Protein AF-A0A7S0E8X4-F1 (afdb_monomer_lite)

Radius of gyration: 15.92 Å; chains: 1; bounding box: 46×26×46 Å

Secondary structure (DSSP, 8-state):
------------EEEEE--SS--EEEEEE-TTS-EEEEEE-TTSSSEEEEEEPTTT--EE----BTTTEESSHHHHHHHIIIIISTTPPPSEEEEESEEEEEEEETTEEEEEEEEEEEEEEEGGGEEEEEEEEEEEEEEE---

Sequence (143 aa):
VKAAKGEALACCIAIDRMAARATKVAVVQCPSGNLVLLISPSNQTGTMLITVDDSSGSLNHQGIPGHDKFDTEEDAISWCSSRFCSGKPVQSIVRGHAFLGMVVTPQQVLVLVAVEVRKDPLPAGHAICTVTRAKWIKGSLLG

Foldseek 3Di:
DDDPPPPPQPFPKDKAFLAPDAKKWKWFAAPQQWIWIWIQHSPDAWIFIWGQAQQPRDIDGDPDPPQGTGRDPVSVQVCCCVPVNVVHHTPDMQMARDFPDWDDDRWKIKTKGLRDWDWAADPPRMTITTRPDMDIRMGTHDD

Structure (mmCIF, N/CA/C/O backbone):
data_AF-A0A7S0E8X4-F1
#
_entry.id   AF-A0A7S0E8X4-F1
#
loop_
_atom_site.group_PDB
_atom_site.id
_atom_site.type_symbol
_atom_site.label_atom_id
_atom_site.label_alt_id
_atom_site.label_comp_id
_atom_site.label_asym_id
_atom_site.label_entity_id
_atom_site.label_seq_id
_atom_site.pdbx_PDB_ins_code
_atom_site.Cartn_x
_atom_site.Cartn_y
_atom_site.Cartn_z
_atom_site.occupancy
_atom_site.B_iso_or_equiv
_atom_site.auth_seq_id
_atom_site.auth_comp_id
_atom_site.auth_asym_id
_atom_site.auth_atom_id
_atom_site.pdbx_PDB_model_num
ATOM 1 N N . VAL A 1 1 ? -29.929 -8.409 1.240 1.00 35.25 1 VAL A N 1
ATOM 2 C CA . VAL A 1 1 ? -28.926 -7.565 0.546 1.00 35.25 1 VAL A CA 1
ATOM 3 C C . VAL A 1 1 ? -27.869 -8.490 -0.035 1.00 35.25 1 VAL A C 1
ATOM 5 O O . VAL A 1 1 ? -27.184 -9.167 0.719 1.00 35.25 1 VAL A O 1
ATOM 8 N N . LYS A 1 2 ? -27.854 -8.656 -1.361 1.00 21.97 2 LYS A N 1
ATOM 9 C CA . LYS A 1 2 ? -26.982 -9.609 -2.062 1.00 21.97 2 LYS A CA 1
ATOM 10 C C . LYS A 1 2 ? -25.570 -9.016 -2.072 1.00 21.97 2 LYS A C 1
ATOM 12 O O . LYS A 1 2 ? -25.374 -7.953 -2.64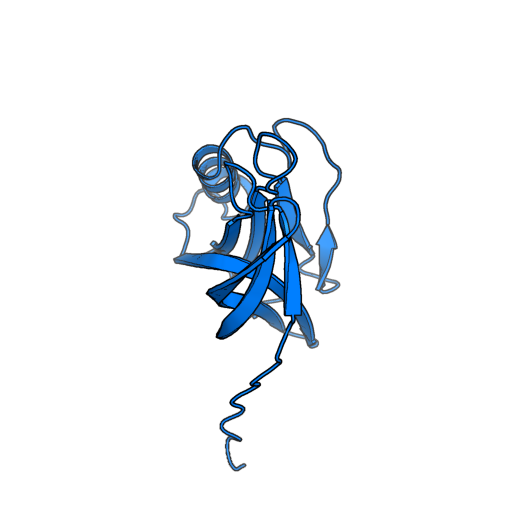9 1.00 21.97 2 LYS A O 1
ATOM 17 N N . ALA A 1 3 ? -24.623 -9.657 -1.390 1.00 27.41 3 ALA A N 1
ATOM 18 C CA . ALA A 1 3 ? -23.222 -9.256 -1.424 1.00 27.41 3 ALA A CA 1
ATOM 19 C C . ALA A 1 3 ? -22.715 -9.395 -2.865 1.00 27.41 3 ALA A C 1
ATOM 21 O O . ALA A 1 3 ? -22.609 -10.505 -3.391 1.00 27.41 3 ALA A O 1
ATOM 22 N N . ALA A 1 4 ? -22.458 -8.267 -3.522 1.00 26.11 4 ALA A N 1
ATOM 23 C CA . ALA A 1 4 ? -21.765 -8.262 -4.794 1.00 26.11 4 ALA A CA 1
ATOM 24 C C . ALA A 1 4 ? -20.336 -8.760 -4.540 1.00 26.11 4 ALA A C 1
ATOM 26 O O . ALA A 1 4 ? -19.556 -8.109 -3.845 1.00 26.11 4 ALA A O 1
ATOM 27 N N . LYS A 1 5 ? -20.001 -9.933 -5.091 1.00 32.84 5 LYS A N 1
ATOM 28 C CA . LYS A 1 5 ? -18.615 -10.327 -5.355 1.00 32.84 5 LYS A CA 1
ATOM 29 C C . LYS A 1 5 ? -18.055 -9.312 -6.353 1.00 32.84 5 LYS A C 1
ATOM 31 O O . LYS A 1 5 ? -18.203 -9.474 -7.558 1.00 32.84 5 LYS A O 1
ATOM 36 N N . GLY A 1 6 ? -17.492 -8.227 -5.838 1.00 27.97 6 GLY A N 1
ATOM 37 C CA . GLY A 1 6 ? -16.749 -7.264 -6.632 1.00 27.97 6 GLY A CA 1
ATOM 38 C C . GLY A 1 6 ? -15.355 -7.808 -6.905 1.00 27.97 6 GLY A C 1
ATOM 39 O O . GLY A 1 6 ? -14.416 -7.464 -6.193 1.00 27.97 6 GLY A O 1
ATOM 40 N N . GLU A 1 7 ? -15.210 -8.654 -7.924 1.00 33.00 7 GLU A N 1
ATOM 41 C CA . GLU A 1 7 ? -13.928 -8.770 -8.619 1.00 33.00 7 GLU A CA 1
ATOM 42 C C . GLU A 1 7 ? -13.717 -7.460 -9.381 1.00 33.00 7 GLU A C 1
ATOM 44 O O . GLU A 1 7 ? -14.125 -7.295 -10.528 1.00 33.00 7 GLU A O 1
ATOM 49 N N . ALA A 1 8 ? -13.129 -6.477 -8.705 1.00 27.88 8 ALA A N 1
ATOM 50 C CA . ALA A 1 8 ? -12.614 -5.293 -9.365 1.00 27.88 8 ALA A CA 1
ATOM 51 C C . ALA A 1 8 ? -11.319 -5.686 -10.092 1.00 27.88 8 ALA A C 1
ATOM 53 O O . ALA A 1 8 ? -10.220 -5.525 -9.565 1.00 27.88 8 ALA A O 1
ATOM 54 N N . LEU A 1 9 ? -11.450 -6.223 -11.308 1.00 29.62 9 LEU A N 1
ATOM 55 C CA . LEU A 1 9 ? -10.367 -6.265 -12.291 1.00 29.62 9 LEU A CA 1
ATOM 56 C C . LEU A 1 9 ? -10.149 -4.841 -12.820 1.00 29.62 9 LEU A C 1
ATOM 58 O O . LEU A 1 9 ? -10.513 -4.499 -13.942 1.00 29.62 9 LEU A O 1
ATOM 62 N N . ALA A 1 10 ? -9.583 -3.976 -11.981 1.00 32.47 10 ALA A N 1
ATOM 63 C CA . ALA A 1 10 ? -8.997 -2.735 -12.451 1.00 32.47 10 ALA A CA 1
ATOM 64 C C . ALA A 1 10 ? -7.670 -3.096 -13.129 1.00 32.47 10 ALA A C 1
ATOM 66 O O . ALA A 1 10 ? -6.688 -3.423 -12.461 1.00 32.47 10 ALA A O 1
ATOM 67 N N . CYS A 1 11 ? -7.646 -3.080 -14.465 1.00 31.06 11 CYS A N 1
ATOM 68 C CA . CYS A 1 11 ? -6.407 -3.171 -15.232 1.00 31.06 11 CYS A CA 1
ATOM 69 C C . CYS A 1 11 ? -5.643 -1.849 -15.065 1.00 31.06 11 CYS A C 1
ATOM 71 O O . CYS A 1 11 ? -5.695 -0.961 -15.913 1.00 31.06 11 CYS A O 1
ATOM 73 N N . CYS A 1 12 ? -4.993 -1.672 -13.917 1.00 46.91 12 CYS A N 1
ATOM 74 C CA . CYS A 1 12 ? -4.072 -0.567 -13.706 1.00 46.91 12 CYS A CA 1
ATOM 75 C C . CYS A 1 12 ? -2.770 -0.920 -14.427 1.00 46.91 12 CYS A C 1
ATOM 77 O O . CYS A 1 12 ? -1.979 -1.720 -13.931 1.00 46.91 12 CYS A O 1
ATOM 79 N N . ILE A 1 13 ? -2.579 -0.365 -15.623 1.00 50.88 13 ILE A N 1
ATOM 80 C CA . ILE A 1 13 ? -1.312 -0.453 -16.344 1.00 50.88 13 ILE A CA 1
ATOM 81 C C . ILE A 1 13 ? -0.393 0.634 -15.791 1.00 50.88 13 ILE A C 1
ATOM 83 O O . ILE A 1 13 ? -0.648 1.822 -15.980 1.00 50.88 13 ILE A O 1
ATOM 87 N N . ALA A 1 14 ? 0.675 0.227 -15.109 1.00 55.62 14 ALA A N 1
ATOM 88 C CA . ALA A 1 14 ? 1.766 1.122 -14.742 1.00 55.62 14 ALA A CA 1
ATOM 89 C C . ALA A 1 14 ? 2.973 0.843 -15.645 1.00 55.62 14 ALA A C 1
ATOM 91 O O . ALA A 1 14 ? 3.345 -0.317 -15.840 1.00 55.62 14 ALA A O 1
ATOM 92 N N . ILE A 1 15 ? 3.583 1.898 -16.190 1.00 53.53 15 ILE A N 1
ATOM 93 C CA . ILE A 1 15 ? 4.880 1.805 -16.867 1.00 53.53 15 ILE A CA 1
ATOM 94 C C . ILE A 1 15 ? 5.943 1.978 -15.790 1.00 53.53 15 ILE A C 1
ATOM 96 O O . ILE A 1 15 ? 6.080 3.061 -15.223 1.00 53.53 15 ILE A O 1
ATOM 100 N N . ASP A 1 16 ? 6.679 0.913 -15.500 1.00 58.22 16 ASP A N 1
ATOM 101 C CA . ASP A 1 16 ? 7.826 0.972 -14.597 1.00 58.22 16 ASP A CA 1
ATOM 102 C C . ASP A 1 16 ? 9.115 0.967 -15.425 1.00 58.22 16 ASP A C 1
ATOM 104 O O . ASP A 1 16 ? 9.168 0.430 -16.538 1.00 58.22 16 ASP A O 1
ATOM 108 N N . ARG A 1 17 ? 10.187 1.552 -14.892 1.00 58.09 17 ARG A N 1
ATOM 109 C CA . ARG A 1 17 ? 11.519 1.189 -15.385 1.00 58.09 17 ARG A CA 1
ATOM 110 C C . ARG A 1 17 ? 11.795 -0.228 -14.892 1.00 58.09 17 ARG A C 1
ATOM 112 O O . ARG A 1 17 ? 11.518 -0.550 -13.740 1.00 58.09 17 ARG A O 1
ATOM 119 N N . MET A 1 18 ? 12.435 -1.058 -15.709 1.00 58.69 18 MET A N 1
ATOM 120 C CA . MET A 1 18 ? 13.219 -2.186 -15.205 1.00 58.69 18 MET A CA 1
ATOM 121 C C . MET A 1 18 ? 14.448 -1.623 -14.477 1.00 58.69 18 MET A C 1
ATOM 123 O O . MET A 1 18 ? 15.585 -1.735 -14.921 1.00 58.69 18 MET A O 1
ATOM 127 N N . ALA A 1 19 ? 14.205 -0.927 -13.369 1.00 59.19 19 ALA A N 1
ATOM 128 C CA . ALA A 1 19 ? 15.233 -0.537 -12.432 1.00 59.19 19 ALA A CA 1
ATOM 129 C C . ALA A 1 19 ? 15.734 -1.795 -11.712 1.00 59.19 19 ALA A C 1
ATOM 131 O O . ALA A 1 19 ? 14.983 -2.753 -11.513 1.00 59.19 19 ALA A O 1
ATOM 132 N N . ALA A 1 20 ? 16.986 -1.767 -11.250 1.00 64.31 20 ALA A N 1
ATOM 133 C CA . ALA A 1 20 ? 17.531 -2.816 -10.384 1.00 64.31 20 ALA A CA 1
ATOM 134 C C . ALA A 1 20 ? 16.676 -3.031 -9.117 1.00 64.31 20 ALA A C 1
ATOM 136 O O . ALA A 1 20 ? 16.707 -4.097 -8.506 1.00 64.31 20 ALA A O 1
ATOM 137 N N . ARG A 1 21 ? 15.884 -2.018 -8.738 1.00 74.88 21 ARG A N 1
ATOM 138 C CA . ARG A 1 21 ? 14.972 -2.044 -7.602 1.00 74.88 21 ARG A CA 1
ATOM 139 C C . ARG A 1 21 ? 13.547 -1.744 -8.051 1.00 74.88 21 ARG A C 1
ATOM 141 O O . ARG A 1 21 ? 13.293 -0.690 -8.617 1.00 74.88 21 ARG A O 1
ATOM 148 N N . ALA A 1 22 ? 12.616 -2.650 -7.768 1.00 82.75 22 ALA A N 1
ATOM 149 C CA . ALA A 1 22 ? 11.191 -2.420 -8.001 1.00 82.75 22 ALA A CA 1
ATOM 150 C C . ALA A 1 22 ? 10.573 -1.580 -6.873 1.00 82.75 22 ALA A C 1
ATOM 152 O O . ALA A 1 22 ? 11.008 -1.684 -5.721 1.00 82.75 22 ALA A O 1
ATOM 153 N N . THR A 1 23 ? 9.531 -0.809 -7.194 1.00 88.38 23 THR A N 1
ATOM 154 C CA . THR A 1 23 ? 8.692 -0.164 -6.177 1.00 88.38 23 THR A CA 1
ATOM 155 C C . THR A 1 23 ? 8.035 -1.225 -5.297 1.00 88.38 23 THR A C 1
ATOM 157 O O . THR A 1 23 ? 7.561 -2.253 -5.791 1.00 88.38 23 THR A O 1
ATOM 160 N N . LYS A 1 24 ? 8.022 -0.976 -3.988 1.00 92.81 24 LYS A N 1
ATOM 161 C CA . LYS A 1 24 ? 7.354 -1.818 -2.993 1.00 92.81 24 LYS A CA 1
ATOM 162 C C . LYS A 1 24 ? 6.346 -0.988 -2.218 1.00 92.81 24 LYS A C 1
ATOM 164 O O . LYS A 1 24 ? 6.608 0.172 -1.905 1.00 92.81 24 LYS A O 1
ATOM 169 N N . VAL A 1 25 ? 5.209 -1.597 -1.910 1.00 95.69 25 VAL A N 1
ATOM 170 C CA . VAL A 1 25 ? 4.174 -1.016 -1.057 1.00 95.69 25 VAL A CA 1
ATOM 171 C C . VAL A 1 25 ? 3.846 -2.004 0.048 1.00 95.69 25 VAL A C 1
ATOM 173 O O . VAL A 1 25 ? 3.657 -3.189 -0.221 1.00 95.69 25 VAL A O 1
ATOM 176 N N . ALA A 1 26 ? 3.735 -1.525 1.278 1.00 97.31 26 ALA A N 1
ATOM 177 C CA . ALA A 1 26 ? 3.199 -2.288 2.390 1.00 97.31 26 ALA A CA 1
ATOM 178 C C . ALA A 1 26 ? 2.100 -1.479 3.080 1.00 97.31 26 ALA A C 1
ATOM 180 O O . ALA A 1 26 ? 2.249 -0.286 3.307 1.00 97.31 26 ALA A O 1
ATOM 181 N N . VAL A 1 27 ? 0.987 -2.121 3.413 1.00 97.44 27 VAL A N 1
ATOM 182 C CA . VAL A 1 27 ? -0.064 -1.530 4.243 1.00 97.44 27 VAL A CA 1
ATOM 183 C C . VAL A 1 27 ? -0.005 -2.209 5.594 1.00 97.44 27 VAL A C 1
ATOM 185 O O . VAL A 1 27 ? -0.252 -3.412 5.697 1.00 97.44 27 VAL A O 1
ATOM 188 N N . VAL A 1 28 ? 0.357 -1.438 6.610 1.00 97.00 28 VAL A N 1
ATOM 189 C CA . VAL A 1 28 ? 0.398 -1.862 8.004 1.00 97.00 28 VAL A CA 1
ATOM 190 C C . VAL A 1 28 ? -0.950 -1.551 8.634 1.00 97.00 28 VAL A C 1
ATOM 192 O O . VAL A 1 28 ? -1.457 -0.437 8.523 1.00 97.00 28 VAL A O 1
ATOM 195 N N . GLN A 1 29 ? -1.523 -2.543 9.304 1.00 96.06 29 GLN A N 1
ATOM 196 C CA . GLN A 1 29 ? -2.749 -2.397 10.072 1.00 96.06 29 GLN A CA 1
ATOM 197 C C . GLN A 1 29 ? -2.424 -2.470 11.561 1.00 96.06 29 GLN A C 1
ATOM 199 O O . GLN A 1 29 ? -1.892 -3.476 12.039 1.00 96.06 29 GLN A O 1
ATOM 204 N N . CYS A 1 30 ? -2.753 -1.415 12.302 1.00 94.12 30 CYS A N 1
ATOM 205 C CA . CYS A 1 30 ? -2.653 -1.423 13.757 1.00 94.12 30 CYS A CA 1
ATOM 206 C C . CYS A 1 30 ? -3.846 -2.154 14.390 1.00 94.12 30 CYS A C 1
ATOM 208 O O . CYS A 1 30 ? -4.924 -2.193 13.798 1.00 94.12 30 CYS A O 1
ATOM 210 N N . PRO A 1 31 ? -3.714 -2.655 15.634 1.00 93.44 31 PRO A N 1
ATOM 211 C CA . PRO A 1 31 ? -4.830 -3.268 16.360 1.00 93.44 31 PRO A CA 1
ATOM 212 C C . PRO A 1 31 ? -6.049 -2.355 16.574 1.00 93.44 31 PRO A C 1
ATOM 214 O O . PRO A 1 31 ? -7.141 -2.860 16.814 1.00 93.44 31 PRO A O 1
ATOM 217 N N . SER A 1 32 ? -5.882 -1.029 16.499 1.00 90.62 32 SER A N 1
ATOM 218 C CA . SER A 1 32 ? -6.986 -0.055 16.525 1.00 90.62 32 SER A CA 1
ATOM 219 C C . SER A 1 32 ? -7.834 -0.059 15.247 1.00 90.62 32 SER A C 1
ATOM 221 O O . SER A 1 32 ? -8.941 0.470 15.241 1.00 90.62 32 SER A O 1
ATOM 223 N N . GLY A 1 33 ? -7.333 -0.662 14.167 1.00 91.00 33 GLY A N 1
ATOM 224 C CA . GLY A 1 33 ? -7.915 -0.584 12.832 1.00 91.00 33 GLY A CA 1
ATOM 225 C C . GLY A 1 33 ? -7.311 0.519 11.962 1.00 91.00 33 GLY A C 1
ATOM 226 O O . GLY A 1 33 ? -7.630 0.563 10.776 1.00 91.00 33 GLY A O 1
ATOM 227 N N . ASN A 1 34 ? -6.422 1.361 12.493 1.00 92.06 34 ASN A N 1
ATOM 228 C CA . ASN A 1 34 ? -5.777 2.411 11.706 1.00 92.06 34 ASN A CA 1
ATOM 229 C C . ASN A 1 34 ? -4.827 1.796 10.671 1.00 92.06 34 ASN A C 1
ATOM 231 O O . ASN A 1 34 ? -4.164 0.784 10.938 1.00 92.06 34 ASN A O 1
ATOM 235 N N . LEU A 1 35 ? -4.752 2.424 9.499 1.00 94.56 35 LEU A N 1
ATOM 236 C CA . LEU A 1 35 ? -3.891 1.990 8.403 1.00 94.56 35 LEU A CA 1
ATOM 237 C C . LEU A 1 35 ? -2.729 2.958 8.202 1.00 94.56 35 LEU A C 1
ATOM 239 O O . LEU A 1 35 ? -2.893 4.176 8.251 1.00 94.56 35 LEU A O 1
ATOM 243 N N . VAL A 1 36 ? -1.568 2.391 7.897 1.00 95.56 36 VAL A N 1
ATOM 244 C CA . VAL A 1 36 ? -0.373 3.126 7.487 1.00 95.56 36 VAL A CA 1
ATOM 245 C C . VAL A 1 36 ? 0.136 2.538 6.184 1.00 95.56 36 VAL A C 1
ATOM 247 O O . VAL A 1 36 ? 0.308 1.324 6.068 1.00 95.56 36 VAL A O 1
ATOM 250 N N . LEU A 1 37 ? 0.374 3.392 5.195 1.00 96.50 37 LEU A N 1
ATOM 251 C CA . LEU A 1 37 ? 0.973 3.006 3.929 1.00 96.50 37 LEU A CA 1
ATOM 252 C C . LEU A 1 37 ? 2.475 3.263 3.987 1.00 96.50 37 LEU A C 1
ATOM 254 O O . LEU A 1 37 ? 2.921 4.362 4.297 1.00 96.50 37 LEU A O 1
ATOM 258 N N . LEU A 1 38 ? 3.250 2.248 3.644 1.00 97.25 38 LEU A N 1
ATOM 259 C CA . LEU A 1 38 ? 4.687 2.320 3.456 1.00 97.25 38 LEU A CA 1
ATOM 260 C C . LEU A 1 38 ? 4.976 2.171 1.966 1.00 97.25 38 LEU A C 1
ATOM 262 O O . LEU A 1 38 ? 4.511 1.218 1.339 1.00 97.25 38 LEU A O 1
ATOM 266 N N . ILE A 1 39 ? 5.721 3.108 1.389 1.00 95.25 39 ILE A N 1
ATOM 267 C CA . ILE A 1 39 ? 6.057 3.106 -0.036 1.00 95.25 39 ILE A CA 1
ATOM 268 C C . ILE A 1 39 ? 7.564 3.267 -0.187 1.00 95.25 39 ILE A C 1
ATOM 270 O O . ILE A 1 39 ? 8.127 4.274 0.236 1.00 95.25 39 ILE A O 1
ATOM 274 N N . SER A 1 40 ? 8.207 2.306 -0.845 1.00 94.06 40 SER A N 1
ATOM 275 C CA . SER A 1 40 ? 9.625 2.355 -1.210 1.00 94.06 40 SER A CA 1
ATOM 276 C C . SER A 1 40 ? 9.734 2.462 -2.738 1.00 94.06 40 SER A C 1
ATOM 278 O O . SER A 1 40 ? 9.709 1.430 -3.418 1.00 94.06 40 SER A O 1
ATOM 280 N N . PRO A 1 41 ? 9.815 3.675 -3.318 1.00 88.44 41 PRO A N 1
ATOM 281 C CA . PRO A 1 41 ? 9.803 3.859 -4.769 1.00 88.44 41 PRO A CA 1
ATOM 282 C C . PRO A 1 41 ? 11.089 3.373 -5.435 1.00 88.44 41 PRO A C 1
ATOM 284 O O . PRO A 1 41 ? 12.173 3.509 -4.875 1.00 88.44 41 PRO A O 1
ATOM 287 N N . SER A 1 42 ? 10.995 2.866 -6.663 1.00 84.06 42 SER A N 1
ATOM 288 C CA . SER A 1 42 ? 12.145 2.355 -7.428 1.00 84.06 42 SER A CA 1
ATOM 289 C C . SER A 1 42 ? 13.260 3.385 -7.666 1.00 84.06 42 SER A C 1
ATOM 291 O O . SER A 1 42 ? 14.426 3.009 -7.789 1.00 84.06 42 SER A O 1
ATOM 293 N N . ASN A 1 43 ? 12.925 4.677 -7.712 1.00 79.31 43 ASN A N 1
ATOM 294 C CA . ASN A 1 43 ? 13.818 5.767 -8.120 1.00 79.31 43 ASN A CA 1
ATOM 295 C C . ASN A 1 43 ? 14.558 6.487 -6.976 1.00 79.31 43 ASN A C 1
ATOM 297 O O . ASN A 1 43 ? 15.418 7.315 -7.258 1.00 79.31 43 ASN A O 1
ATOM 301 N N . GLN A 1 44 ? 14.247 6.201 -5.713 1.00 81.62 44 GLN A N 1
ATOM 302 C CA . GLN A 1 44 ? 14.859 6.864 -4.551 1.00 81.62 44 GLN A CA 1
ATOM 303 C C . GLN A 1 44 ? 15.212 5.834 -3.492 1.00 81.62 44 GLN A C 1
ATOM 305 O O . GLN A 1 44 ? 14.500 4.849 -3.381 1.00 81.62 44 GLN A O 1
ATOM 310 N N . THR A 1 45 ? 16.272 6.003 -2.711 1.00 85.12 45 THR A N 1
ATOM 311 C CA . THR A 1 45 ? 16.544 5.119 -1.564 1.00 85.12 45 THR A CA 1
ATOM 312 C C . THR A 1 45 ? 15.585 5.419 -0.409 1.00 85.12 45 THR A C 1
ATOM 314 O O . THR A 1 45 ? 15.139 6.555 -0.258 1.00 85.12 45 THR A O 1
ATOM 317 N N . GLY A 1 46 ? 15.259 4.404 0.392 1.00 91.31 46 GLY A N 1
ATOM 318 C CA . GLY A 1 46 ? 14.399 4.549 1.566 1.00 91.31 46 GLY A CA 1
ATOM 319 C C . GLY A 1 46 ? 12.926 4.182 1.365 1.00 91.31 46 GLY A C 1
ATOM 320 O O . GLY A 1 46 ? 12.482 3.768 0.286 1.00 91.31 46 GLY A O 1
ATOM 321 N N . THR A 1 47 ? 12.180 4.347 2.453 1.00 94.62 47 THR A N 1
ATOM 322 C CA . THR A 1 47 ? 10.757 4.058 2.610 1.00 94.62 47 THR A CA 1
ATOM 323 C C . THR A 1 47 ? 10.051 5.287 3.166 1.00 94.62 47 THR A C 1
ATOM 325 O O . THR A 1 47 ? 10.455 5.859 4.176 1.00 94.62 47 THR A O 1
ATOM 328 N N . MET A 1 48 ? 8.975 5.688 2.502 1.00 95.31 48 MET A N 1
ATOM 329 C CA . MET A 1 48 ? 8.076 6.740 2.959 1.00 95.31 48 MET A CA 1
ATOM 330 C C . MET A 1 48 ? 6.938 6.118 3.751 1.00 95.31 48 MET A C 1
ATOM 332 O O . MET A 1 48 ? 6.388 5.099 3.335 1.00 95.31 48 MET A O 1
ATOM 336 N N . LEU A 1 49 ? 6.564 6.757 4.848 1.00 95.62 49 LEU A N 1
ATOM 337 C CA . LEU A 1 49 ? 5.385 6.440 5.634 1.00 95.62 49 LEU A CA 1
ATOM 338 C C . LEU A 1 49 ? 4.308 7.487 5.332 1.00 95.62 49 LEU A C 1
ATOM 340 O O . LEU A 1 49 ? 4.575 8.687 5.298 1.00 95.62 49 LEU A O 1
ATOM 344 N N . ILE A 1 50 ? 3.093 7.023 5.072 1.00 95.06 50 ILE A N 1
ATOM 345 C CA . ILE A 1 50 ? 1.921 7.848 4.794 1.00 95.06 50 ILE A CA 1
ATOM 346 C C . ILE A 1 50 ? 0.809 7.351 5.713 1.00 95.06 50 ILE A C 1
ATOM 348 O O . ILE A 1 50 ? 0.419 6.182 5.645 1.00 95.06 50 ILE A O 1
ATOM 352 N N . THR A 1 51 ? 0.310 8.214 6.591 1.00 92.62 51 THR A N 1
ATOM 353 C CA . THR A 1 51 ? -0.795 7.867 7.493 1.00 92.62 51 THR A CA 1
ATOM 354 C C . THR A 1 51 ? -2.135 8.236 6.875 1.00 92.62 51 THR A C 1
ATOM 356 O O . THR A 1 51 ? -2.220 9.121 6.022 1.00 92.62 51 THR A O 1
ATOM 359 N N . VAL A 1 52 ? -3.189 7.546 7.302 1.00 90.25 52 VAL A N 1
ATOM 360 C CA . VAL A 1 52 ? -4.569 7.991 7.101 1.00 90.25 52 VAL A CA 1
ATOM 361 C C . VAL A 1 52 ? -4.979 8.749 8.360 1.00 90.25 52 VAL A C 1
ATOM 363 O O . VAL A 1 52 ? -4.821 8.225 9.459 1.00 90.25 52 VAL A O 1
ATOM 366 N N . ASP A 1 53 ? -5.460 9.979 8.214 1.00 87.75 53 ASP A N 1
ATOM 367 C CA . ASP A 1 53 ? -6.023 10.747 9.319 1.00 87.75 53 ASP A CA 1
ATOM 368 C C . ASP A 1 53 ? -7.348 10.122 9.768 1.00 87.75 53 ASP A C 1
ATOM 370 O O . ASP A 1 53 ? -8.278 9.992 8.971 1.00 87.75 53 ASP A O 1
ATOM 374 N N . ASP A 1 54 ? -7.439 9.749 11.042 1.00 82.88 54 ASP A N 1
ATOM 375 C CA . ASP A 1 54 ? -8.575 8.982 11.559 1.00 82.88 54 ASP A CA 1
ATOM 376 C C . ASP A 1 54 ? -9.896 9.770 11.536 1.00 82.88 54 ASP A C 1
ATOM 378 O O . ASP A 1 54 ? -10.954 9.149 11.561 1.00 82.88 54 ASP A O 1
ATOM 382 N N . SER A 1 55 ? -9.851 11.109 11.482 1.00 85.38 55 SER A N 1
ATOM 383 C CA . SER A 1 55 ? -11.043 11.974 11.521 1.00 85.38 55 SER A CA 1
ATOM 384 C C . SER A 1 55 ? -11.581 12.344 10.136 1.00 85.38 55 SER A C 1
ATOM 386 O O . SER A 1 55 ? -12.787 12.435 9.923 1.00 85.38 55 SER A O 1
ATOM 388 N N . SER A 1 56 ? -10.687 12.554 9.171 1.00 84.12 56 SER A N 1
ATOM 389 C CA . SER A 1 56 ? -11.024 13.026 7.825 1.00 84.12 56 SER A CA 1
ATOM 390 C C . SER A 1 56 ? -10.848 11.955 6.751 1.00 84.12 56 SER A C 1
ATOM 392 O O . SER A 1 56 ? -11.342 12.111 5.635 1.00 84.12 56 SER A O 1
ATOM 394 N N . GLY A 1 57 ? -10.112 10.882 7.050 1.00 84.94 57 GLY A N 1
ATOM 395 C CA . GLY A 1 57 ? -9.664 9.898 6.068 1.00 84.94 57 GLY A CA 1
ATOM 396 C C . GLY A 1 57 ? -8.618 10.438 5.083 1.00 84.94 57 GLY A C 1
ATOM 397 O O . GLY A 1 57 ? -8.356 9.794 4.068 1.00 84.94 57 GLY A O 1
ATOM 398 N N . SER A 1 58 ? -8.032 11.612 5.340 1.00 88.12 58 SER A N 1
ATOM 399 C CA . SER A 1 58 ? -7.029 12.232 4.464 1.00 88.12 58 SER A CA 1
ATOM 400 C C . SER A 1 58 ? -5.674 11.536 4.581 1.00 88.12 58 SER A C 1
ATOM 402 O O . SER A 1 58 ? -5.274 11.124 5.666 1.00 88.12 58 SER A O 1
ATOM 404 N N . LEU A 1 59 ? -4.928 11.439 3.478 1.00 90.56 59 LEU A N 1
ATOM 405 C CA . LEU A 1 59 ? -3.547 10.950 3.514 1.00 90.56 59 LEU A CA 1
ATOM 406 C C . LEU A 1 59 ? -2.605 12.049 4.015 1.00 90.56 59 LEU A C 1
ATOM 408 O O . LEU A 1 59 ? -2.672 13.178 3.533 1.00 90.56 59 LEU A O 1
ATOM 412 N N . ASN A 1 60 ? -1.701 11.711 4.934 1.00 90.62 60 ASN A N 1
ATOM 413 C CA . ASN A 1 60 ? -0.739 12.648 5.509 1.00 90.62 60 ASN A CA 1
ATOM 414 C C . ASN A 1 60 ? 0.706 12.158 5.317 1.00 90.62 60 ASN A C 1
ATOM 416 O O . ASN A 1 60 ? 1.048 11.025 5.660 1.00 90.62 60 ASN A O 1
ATOM 420 N N . HIS A 1 61 ? 1.541 13.033 4.755 1.00 91.56 61 HIS A N 1
ATOM 421 C CA . HIS A 1 61 ? 2.980 12.859 4.582 1.00 91.56 61 HIS A CA 1
ATOM 422 C C . HIS A 1 61 ? 3.655 14.237 4.570 1.00 91.56 61 HIS A C 1
ATOM 424 O O . HIS A 1 61 ? 3.258 15.115 3.805 1.00 91.56 61 HIS A O 1
ATOM 430 N N . GLN A 1 62 ? 4.681 14.422 5.395 1.00 89.25 62 GLN A N 1
ATOM 431 C CA . GLN A 1 62 ? 5.418 15.677 5.575 1.00 89.25 62 GLN A CA 1
ATOM 432 C C . GLN A 1 62 ? 6.846 15.604 5.013 1.00 89.25 62 GLN A C 1
ATOM 434 O O . GLN A 1 62 ? 7.456 16.630 4.720 1.00 89.25 62 GLN A O 1
ATOM 439 N N . GLY A 1 63 ? 7.389 14.402 4.823 1.00 89.12 63 GLY A N 1
ATOM 440 C CA . GLY A 1 63 ? 8.703 14.171 4.230 1.00 89.12 63 GLY A CA 1
ATOM 441 C C . GLY A 1 63 ? 9.881 14.457 5.166 1.00 89.12 63 GLY A C 1
ATOM 442 O O . GLY A 1 63 ? 10.970 14.776 4.675 1.00 89.12 63 GLY A O 1
ATOM 443 N N . ILE A 1 64 ? 9.666 14.333 6.474 1.0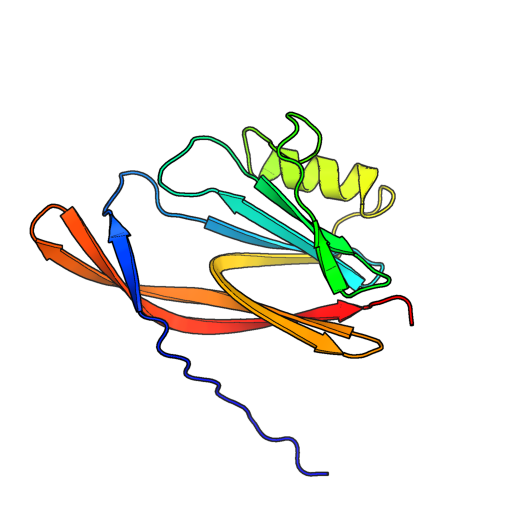0 91.94 64 ILE A N 1
ATOM 444 C CA . ILE A 1 64 ? 10.611 14.560 7.565 1.00 91.94 64 ILE A CA 1
ATOM 445 C C . ILE A 1 64 ? 11.371 13.251 7.892 1.00 91.94 64 ILE A C 1
ATOM 447 O O . ILE A 1 64 ? 10.755 12.251 8.281 1.00 91.94 64 ILE A O 1
ATOM 451 N N . PRO A 1 65 ? 12.717 13.235 7.788 1.00 91.12 65 PRO A N 1
ATOM 452 C CA . PRO A 1 65 ? 13.545 12.088 8.175 1.00 91.12 65 PRO A CA 1
ATOM 453 C C . PRO A 1 65 ? 13.311 11.633 9.620 1.00 91.12 65 PRO A C 1
ATOM 455 O O . PRO A 1 65 ? 13.243 12.455 10.531 1.00 91.12 65 PRO A O 1
ATOM 458 N N . GLY A 1 66 ? 13.182 10.321 9.835 1.00 87.19 66 GLY A N 1
ATOM 459 C CA . GLY A 1 66 ? 12.930 9.727 11.156 1.00 87.19 66 GLY A CA 1
ATOM 460 C C . GLY A 1 66 ? 11.501 9.912 11.687 1.00 87.19 66 GLY A C 1
ATOM 461 O O . GLY A 1 66 ? 11.181 9.415 12.769 1.00 87.19 66 GLY A O 1
ATOM 462 N N . HIS A 1 67 ? 10.639 10.602 10.936 1.00 89.81 67 HIS A N 1
ATOM 463 C CA . HIS A 1 67 ? 9.214 10.739 11.224 1.00 89.81 67 HIS A CA 1
ATOM 464 C C . HIS A 1 67 ? 8.376 10.007 10.173 1.00 89.81 67 HIS A C 1
ATOM 466 O O . HIS A 1 67 ? 7.597 9.123 10.511 1.00 89.81 67 HIS A O 1
ATOM 472 N N . ASP A 1 68 ? 8.566 10.333 8.893 1.00 90.81 68 ASP A N 1
ATOM 473 C CA . ASP A 1 68 ? 7.840 9.701 7.786 1.00 90.81 68 ASP A CA 1
ATOM 474 C C . ASP A 1 68 ? 8.724 9.348 6.574 1.00 90.81 68 ASP A C 1
ATOM 476 O O . ASP A 1 68 ? 8.230 8.932 5.522 1.00 90.81 68 ASP A O 1
ATOM 480 N N . LYS A 1 69 ? 10.044 9.465 6.741 1.00 95.44 69 LYS A N 1
ATOM 481 C CA . LYS A 1 69 ? 11.064 8.915 5.848 1.00 95.44 69 LYS A CA 1
ATOM 482 C C . LYS A 1 69 ? 12.040 8.065 6.648 1.00 95.44 69 LYS A C 1
ATOM 484 O O . LYS A 1 69 ? 12.605 8.533 7.637 1.00 95.44 69 LYS A O 1
ATOM 489 N N . PHE A 1 70 ? 12.251 6.847 6.173 1.00 96.12 70 PHE A N 1
ATOM 490 C CA . PHE A 1 70 ? 13.077 5.823 6.802 1.00 96.12 70 PHE A CA 1
ATOM 491 C C . PHE A 1 70 ? 14.019 5.195 5.777 1.00 96.12 70 PHE A C 1
ATOM 493 O O . PHE A 1 70 ? 13.725 5.201 4.581 1.00 96.12 70 PHE A O 1
ATOM 500 N N . ASP A 1 71 ? 15.127 4.619 6.235 1.00 95.06 71 ASP A N 1
ATOM 501 C CA . ASP A 1 71 ? 16.086 3.952 5.348 1.00 95.06 71 ASP A CA 1
ATOM 502 C C . ASP A 1 71 ? 15.567 2.591 4.865 1.00 95.06 71 ASP A C 1
ATOM 504 O O . ASP A 1 71 ? 15.794 2.206 3.713 1.00 95.06 71 ASP A O 1
ATOM 508 N N . THR A 1 72 ? 14.815 1.882 5.714 1.00 94.19 72 THR A N 1
ATOM 509 C CA . THR A 1 72 ? 14.263 0.553 5.418 1.00 94.19 72 THR A CA 1
ATOM 510 C C . THR A 1 72 ? 12.761 0.459 5.702 1.00 94.19 72 THR A C 1
ATOM 512 O O . THR A 1 72 ? 12.163 1.316 6.356 1.00 94.19 72 THR A O 1
ATOM 515 N N . GLU A 1 73 ? 12.107 -0.571 5.152 1.00 95.12 73 GLU A N 1
ATOM 516 C CA . GLU A 1 73 ? 10.708 -0.888 5.483 1.00 95.12 73 GLU A CA 1
ATOM 517 C C . GLU A 1 73 ? 10.589 -1.309 6.954 1.00 95.12 73 GLU A C 1
ATOM 519 O O . GLU A 1 73 ? 9.646 -0.928 7.643 1.00 95.12 73 GLU A O 1
ATOM 524 N N . GLU A 1 74 ? 11.573 -2.054 7.447 1.00 95.50 74 GLU A N 1
ATOM 525 C CA . GLU A 1 74 ? 11.642 -2.575 8.805 1.00 95.50 74 GLU A CA 1
ATOM 526 C C . GLU A 1 74 ? 11.720 -1.450 9.846 1.00 95.50 74 GLU A C 1
ATOM 528 O O . GLU A 1 74 ? 10.985 -1.485 10.837 1.00 95.50 74 GLU A O 1
ATOM 533 N N . ASP A 1 75 ? 12.525 -0.414 9.591 1.00 95.81 75 ASP A N 1
ATOM 534 C CA . ASP A 1 75 ? 12.604 0.772 10.453 1.00 95.81 75 ASP A CA 1
ATOM 535 C C . ASP A 1 75 ? 11.260 1.503 10.512 1.00 95.81 75 ASP A C 1
ATOM 537 O O . ASP A 1 75 ? 10.794 1.882 11.590 1.00 95.81 75 ASP A O 1
ATOM 541 N N . ALA A 1 76 ? 10.592 1.641 9.363 1.00 9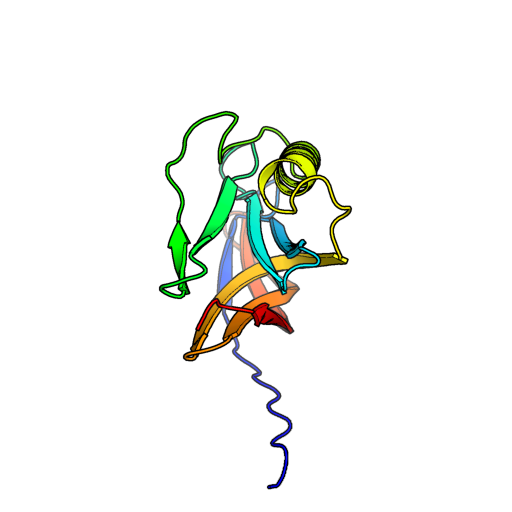5.88 76 ALA A N 1
ATOM 542 C CA . ALA A 1 76 ? 9.277 2.264 9.282 1.00 95.88 76 ALA A CA 1
ATOM 543 C C . ALA A 1 76 ? 8.204 1.448 10.029 1.00 95.88 76 ALA A C 1
ATOM 545 O O . ALA A 1 76 ? 7.365 2.021 10.725 1.00 95.88 76 ALA A O 1
ATOM 546 N N . ILE A 1 77 ? 8.238 0.112 9.939 1.00 95.81 77 ILE A N 1
ATOM 547 C CA . ILE A 1 77 ? 7.334 -0.781 10.685 1.00 95.81 77 ILE A CA 1
ATOM 548 C C . ILE A 1 77 ? 7.587 -0.668 12.192 1.00 95.81 77 ILE A C 1
ATOM 550 O O . ILE A 1 77 ? 6.632 -0.583 12.967 1.00 95.81 77 ILE A O 1
ATOM 554 N N . SER A 1 78 ? 8.851 -0.642 12.616 1.00 95.00 78 SER A N 1
ATOM 555 C CA . SER A 1 78 ? 9.232 -0.487 14.024 1.00 95.00 78 SER A CA 1
ATOM 556 C C . SER A 1 78 ? 8.753 0.855 14.589 1.00 95.00 78 SER A C 1
ATOM 558 O O . SER A 1 78 ? 8.122 0.923 15.653 1.00 95.00 78 SER A O 1
ATOM 560 N N . TRP A 1 79 ? 8.945 1.933 13.826 1.00 94.56 79 TRP A N 1
ATOM 561 C CA . TRP A 1 79 ? 8.421 3.250 14.170 1.00 94.56 79 TRP A CA 1
ATOM 562 C C . TRP A 1 79 ? 6.889 3.243 14.252 1.00 94.56 79 TRP A C 1
ATOM 564 O O . TRP A 1 79 ? 6.317 3.704 15.240 1.00 94.56 79 TRP A O 1
ATOM 574 N N . CYS A 1 80 ? 6.213 2.639 13.269 1.00 93.56 80 CYS A N 1
ATOM 575 C CA . CYS A 1 80 ? 4.758 2.508 13.249 1.00 93.56 80 CYS A CA 1
ATOM 576 C C . CYS A 1 80 ? 4.239 1.747 14.476 1.00 93.56 80 CYS A C 1
ATOM 578 O O . CYS A 1 80 ? 3.285 2.188 15.112 1.00 93.56 80 CYS A O 1
ATOM 580 N N . SER A 1 81 ? 4.873 0.634 14.852 1.00 93.50 81 SER A N 1
ATOM 581 C CA . SER A 1 81 ? 4.482 -0.140 16.034 1.00 93.50 81 SER A CA 1
ATOM 582 C C . SER A 1 81 ? 4.641 0.676 17.320 1.00 93.50 81 SER A C 1
ATOM 584 O O . SER A 1 81 ? 3.716 0.727 18.130 1.00 93.50 81 SER A O 1
ATOM 586 N N . SER A 1 82 ? 5.768 1.376 17.483 1.00 92.81 82 SER A N 1
ATOM 587 C CA . SER A 1 82 ? 6.054 2.160 18.691 1.00 92.81 82 SER A CA 1
ATOM 588 C C . SER A 1 82 ? 5.193 3.421 18.834 1.00 92.81 82 SER A C 1
ATOM 590 O O . SER A 1 82 ? 4.716 3.705 19.932 1.00 92.81 82 SER A O 1
ATOM 592 N N . ARG A 1 83 ? 4.969 4.175 17.750 1.00 90.00 83 ARG A N 1
ATOM 593 C CA . ARG A 1 83 ? 4.284 5.479 17.793 1.00 90.00 83 ARG A CA 1
ATOM 594 C C . ARG A 1 83 ? 2.822 5.413 17.384 1.00 90.00 83 ARG A C 1
ATOM 596 O O . ARG A 1 83 ? 1.977 5.955 18.089 1.00 90.00 83 ARG A O 1
ATOM 603 N N . PHE A 1 84 ? 2.521 4.745 16.276 1.00 88.12 84 PHE A N 1
ATOM 604 C CA . PHE A 1 84 ? 1.189 4.775 15.674 1.00 88.12 84 PHE A CA 1
ATOM 605 C C . PHE A 1 84 ? 0.273 3.675 16.231 1.00 88.12 84 PHE A C 1
ATOM 607 O O . PHE A 1 84 ? -0.882 3.931 16.549 1.00 88.12 84 PHE A O 1
ATOM 614 N N . CYS A 1 85 ? 0.803 2.470 16.466 1.00 90.25 85 CYS A N 1
ATOM 615 C CA . CYS A 1 85 ? 0.064 1.372 17.098 1.00 90.25 85 CYS A CA 1
ATOM 616 C C . CYS A 1 85 ? 0.137 1.392 18.641 1.00 90.25 85 CYS A C 1
ATOM 618 O O . CYS A 1 85 ? -0.157 0.382 19.285 1.00 90.25 85 CYS A O 1
ATOM 620 N N . SER A 1 86 ? 0.549 2.514 19.246 1.00 89.81 86 SER A N 1
ATOM 621 C CA . SER A 1 86 ? 0.672 2.693 20.705 1.00 89.81 86 SER A CA 1
ATOM 622 C C . SER A 1 86 ? 1.544 1.631 21.397 1.00 89.81 86 SER A C 1
ATOM 624 O O . SER A 1 86 ? 1.191 1.122 22.461 1.00 89.81 86 SER A O 1
ATOM 626 N N . GLY A 1 87 ? 2.656 1.239 20.772 1.00 90.56 87 GLY A N 1
ATOM 627 C CA . GLY A 1 87 ? 3.573 0.219 21.291 1.00 90.56 87 GLY A CA 1
ATOM 628 C C . GLY A 1 87 ? 3.076 -1.222 21.150 1.00 90.56 87 GLY A C 1
ATOM 629 O O . GLY A 1 87 ? 3.758 -2.144 21.592 1.00 90.56 87 GLY A O 1
ATOM 630 N N . LYS A 1 88 ? 1.902 -1.446 20.547 1.00 90.38 88 LYS A N 1
ATOM 631 C CA . LYS A 1 88 ? 1.378 -2.792 20.296 1.00 90.38 88 LYS A CA 1
ATOM 632 C C . LYS A 1 88 ? 1.972 -3.368 19.007 1.00 90.38 88 LYS A C 1
ATOM 634 O O . LYS A 1 88 ? 2.257 -2.611 18.069 1.00 90.38 88 LYS A O 1
ATOM 639 N N . PRO A 1 89 ? 2.121 -4.702 18.918 1.00 91.00 89 PRO A N 1
ATOM 640 C CA . PRO A 1 89 ? 2.496 -5.340 17.667 1.00 91.00 89 PRO A CA 1
ATOM 641 C C . PRO A 1 89 ? 1.456 -5.029 16.587 1.00 91.00 89 PRO A C 1
ATOM 643 O O . PRO A 1 89 ? 0.254 -4.949 16.855 1.00 91.00 89 PRO A O 1
ATOM 646 N N . VAL A 1 90 ? 1.937 -4.849 15.359 1.00 94.44 90 VAL A N 1
ATOM 647 C CA . VAL A 1 90 ? 1.082 -4.646 14.186 1.00 94.44 90 VAL A CA 1
ATOM 648 C C . VAL A 1 90 ? 0.168 -5.859 13.997 1.00 94.44 90 VAL A C 1
ATOM 650 O O . VAL A 1 90 ? 0.593 -7.001 14.167 1.00 94.44 90 VAL A O 1
ATOM 653 N N . GLN A 1 91 ? -1.098 -5.622 13.660 1.00 95.62 91 GLN A N 1
ATOM 654 C CA . GLN A 1 91 ? -2.091 -6.686 13.501 1.00 95.62 91 GLN A CA 1
ATOM 655 C C . GLN A 1 91 ? -1.855 -7.473 12.212 1.00 95.62 91 GLN A C 1
ATOM 657 O O . GLN A 1 91 ? -1.948 -8.699 12.193 1.00 95.62 91 GLN A O 1
ATOM 662 N N . SER A 1 92 ? -1.588 -6.766 11.116 1.00 95.88 92 SER A N 1
ATOM 663 C CA . SER A 1 92 ? -1.283 -7.384 9.833 1.00 95.88 92 SER A CA 1
ATOM 664 C C . SER A 1 92 ? -0.463 -6.448 8.950 1.00 95.88 92 SER A C 1
ATOM 666 O O . SER A 1 92 ? -0.465 -5.230 9.136 1.00 95.88 92 SER A O 1
ATOM 668 N N . ILE A 1 93 ? 0.253 -7.033 7.989 1.00 97.44 93 ILE A N 1
ATOM 669 C CA . ILE A 1 93 ? 0.972 -6.299 6.947 1.00 97.44 93 ILE A CA 1
ATOM 670 C C . ILE A 1 93 ? 0.601 -6.914 5.600 1.00 97.44 93 ILE A C 1
ATOM 672 O O . ILE A 1 93 ? 0.800 -8.111 5.380 1.00 97.44 93 ILE A O 1
ATOM 676 N N . VAL A 1 94 ? 0.077 -6.101 4.685 1.00 97.62 94 VAL A N 1
ATOM 677 C CA . VAL A 1 94 ? -0.186 -6.507 3.299 1.00 97.62 94 VAL A CA 1
ATOM 678 C C . VAL A 1 94 ? 0.855 -5.875 2.393 1.00 97.62 94 VAL A C 1
ATOM 680 O O . VAL A 1 94 ? 0.872 -4.661 2.229 1.00 97.62 94 VAL A O 1
ATOM 683 N N . ARG A 1 95 ? 1.706 -6.705 1.787 1.00 97.25 95 ARG A N 1
ATOM 684 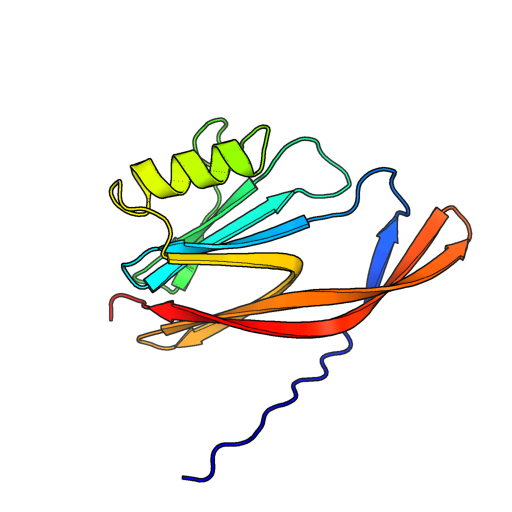C CA . ARG A 1 95 ? 2.734 -6.268 0.836 1.00 97.25 95 ARG A CA 1
ATOM 685 C C . ARG A 1 95 ? 2.247 -6.393 -0.603 1.00 97.25 95 ARG A C 1
ATOM 687 O O . ARG A 1 95 ? 1.504 -7.316 -0.935 1.00 97.25 95 ARG A O 1
ATOM 694 N N . GLY A 1 96 ? 2.685 -5.468 -1.444 1.00 94.81 96 GLY A N 1
ATOM 695 C CA . GLY A 1 96 ? 2.358 -5.402 -2.857 1.00 94.81 96 GLY A CA 1
ATOM 696 C C . GLY A 1 96 ? 3.313 -4.506 -3.641 1.00 94.81 96 GLY A C 1
ATOM 697 O O . GLY A 1 96 ? 4.373 -4.098 -3.166 1.00 94.81 96 GLY A O 1
ATOM 698 N N . HIS A 1 97 ? 2.921 -4.220 -4.873 1.00 92.62 97 HIS A N 1
ATOM 699 C CA . HIS A 1 97 ? 3.721 -3.514 -5.869 1.00 92.62 97 HIS A CA 1
ATOM 700 C C . HIS A 1 97 ? 3.291 -2.058 -6.056 1.00 92.62 97 HIS A C 1
ATOM 702 O O . HIS A 1 97 ? 4.112 -1.224 -6.424 1.00 92.62 97 HIS A O 1
ATOM 708 N N . ALA A 1 98 ? 2.014 -1.749 -5.815 1.00 90.94 98 ALA A N 1
ATOM 709 C CA . ALA A 1 98 ? 1.470 -0.410 -5.999 1.00 90.94 98 ALA A CA 1
ATOM 710 C C . ALA A 1 98 ? 0.248 -0.163 -5.107 1.00 90.94 98 ALA A C 1
ATOM 712 O O . ALA A 1 98 ? -0.575 -1.058 -4.897 1.00 90.94 98 ALA A O 1
ATOM 713 N N . PHE A 1 99 ? 0.118 1.075 -4.637 1.00 92.88 99 PHE A N 1
ATOM 714 C CA . PHE A 1 99 ? -1.120 1.622 -4.097 1.00 92.88 99 PHE A CA 1
ATOM 715 C C . PHE A 1 99 ? -1.979 2.083 -5.277 1.00 92.88 99 PHE A C 1
ATOM 717 O O . PHE A 1 99 ? -1.543 2.921 -6.063 1.00 92.88 99 PHE A O 1
ATOM 724 N N . LEU A 1 100 ? -3.163 1.492 -5.432 1.00 93.25 100 LEU A N 1
ATOM 725 C CA . LEU A 1 100 ? -4.051 1.757 -6.570 1.00 93.25 100 LEU A CA 1
ATOM 726 C C . LEU A 1 100 ? -5.096 2.830 -6.261 1.00 93.25 100 LEU A C 1
ATOM 728 O O . LEU A 1 100 ? -5.650 3.428 -7.178 1.00 93.25 100 LEU A O 1
ATOM 732 N N . GLY A 1 101 ? -5.381 3.060 -4.981 1.00 91.31 101 GLY A N 1
ATOM 733 C CA . GLY A 1 101 ? -6.344 4.059 -4.545 1.00 91.31 101 GLY A CA 1
ATOM 734 C C . GLY A 1 101 ? -6.948 3.742 -3.186 1.00 91.31 101 GLY A C 1
ATOM 735 O O . GLY A 1 101 ? -6.656 2.718 -2.563 1.00 91.31 101 GLY A O 1
ATOM 736 N N . MET A 1 102 ? -7.809 4.646 -2.732 1.00 93.00 102 MET A N 1
ATOM 737 C CA . MET A 1 102 ? -8.469 4.564 -1.437 1.00 93.00 102 MET A CA 1
ATOM 738 C C . MET A 1 102 ? -9.906 5.067 -1.539 1.00 93.00 102 MET A C 1
ATOM 740 O O . MET A 1 102 ? -10.195 5.985 -2.303 1.00 93.00 102 MET A O 1
ATOM 744 N N . VAL A 1 103 ? -10.793 4.467 -0.752 1.00 93.94 103 VAL A N 1
ATOM 745 C CA . VAL A 1 103 ? -12.180 4.902 -0.579 1.00 93.94 103 VAL A CA 1
ATOM 746 C C . VAL A 1 103 ? -12.415 5.176 0.897 1.00 93.94 103 VAL A C 1
ATOM 748 O O . VAL A 1 103 ? -12.098 4.342 1.744 1.00 93.94 103 VAL A O 1
ATOM 751 N N . VAL A 1 104 ? -12.984 6.338 1.196 1.00 92.06 104 VAL A N 1
ATOM 752 C CA . VAL A 1 104 ? -13.320 6.768 2.554 1.00 92.06 104 VAL A CA 1
ATOM 753 C C . VAL A 1 104 ? -14.836 6.755 2.714 1.00 92.06 104 VAL A C 1
ATOM 755 O O . VAL A 1 104 ? -15.575 7.222 1.851 1.00 92.06 104 VAL A O 1
ATOM 758 N N . THR A 1 105 ? -15.296 6.195 3.825 1.00 88.94 105 THR A N 1
ATOM 759 C CA . THR A 1 105 ? -16.688 6.216 4.286 1.00 88.94 105 THR A CA 1
ATOM 760 C C . THR A 1 105 ? -16.717 6.810 5.697 1.00 88.94 105 THR A C 1
ATOM 762 O O . THR A 1 105 ? -15.668 6.839 6.336 1.00 88.94 105 THR A O 1
ATOM 765 N N . PRO A 1 106 ? -17.878 7.219 6.242 1.00 85.62 106 PRO A N 1
ATOM 766 C CA . PRO A 1 106 ? -17.935 7.898 7.542 1.00 85.62 106 PRO A CA 1
ATOM 767 C C . PRO A 1 106 ? -17.300 7.152 8.727 1.00 85.62 106 PRO A C 1
ATOM 769 O O . PRO A 1 106 ? -17.000 7.769 9.734 1.00 85.62 106 PRO A O 1
ATOM 772 N N . GLN A 1 107 ? -17.123 5.831 8.643 1.00 88.19 107 GLN A N 1
ATOM 773 C CA . GLN A 1 107 ? -16.608 5.009 9.750 1.00 88.19 107 GLN A CA 1
ATOM 774 C C . GLN A 1 107 ? -15.379 4.182 9.363 1.00 88.19 107 GLN A C 1
ATOM 776 O O . GLN A 1 107 ? -14.805 3.481 10.197 1.00 88.19 107 GLN A O 1
ATOM 781 N N . GLN A 1 108 ? -15.040 4.130 8.074 1.00 92.50 108 GLN A N 1
ATOM 782 C CA . GLN A 1 108 ? -14.095 3.148 7.545 1.00 92.50 108 GLN A CA 1
ATOM 783 C C . GLN A 1 108 ? -13.344 3.706 6.350 1.00 92.50 108 GLN A C 1
ATOM 785 O O . GLN A 1 108 ? -13.906 4.421 5.519 1.00 92.50 108 GLN A O 1
ATOM 790 N N . VAL A 1 109 ? -12.105 3.257 6.219 1.00 93.44 109 VAL A N 1
ATOM 791 C CA . VAL A 1 109 ? -11.260 3.488 5.054 1.00 93.44 109 VAL A CA 1
ATOM 792 C C . VAL A 1 109 ? -10.947 2.154 4.380 1.00 93.44 109 VAL A C 1
ATOM 794 O O . VAL A 1 109 ? -10.727 1.138 5.039 1.00 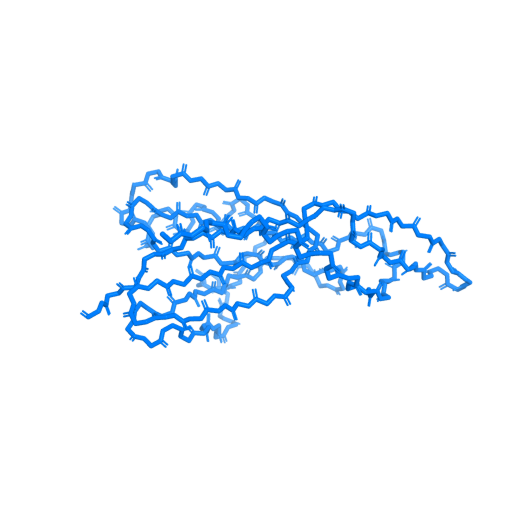93.44 109 VAL A O 1
ATOM 797 N N . LEU A 1 110 ? -10.957 2.135 3.053 1.00 94.88 110 LEU A N 1
ATOM 798 C CA . LEU A 1 110 ? -10.616 0.976 2.235 1.00 94.88 110 LEU A CA 1
ATOM 799 C C . LEU A 1 110 ? -9.443 1.345 1.334 1.00 94.88 110 LEU A C 1
ATOM 801 O O . LEU A 1 110 ? -9.568 2.226 0.490 1.00 94.88 110 LEU A O 1
ATOM 805 N N . VAL A 1 111 ? -8.316 0.657 1.487 1.00 94.94 111 VAL A N 1
ATOM 806 C CA . VAL A 1 111 ? -7.106 0.853 0.679 1.00 94.94 111 VAL A CA 1
ATOM 807 C C . VAL A 1 111 ? -6.974 -0.290 -0.322 1.00 94.94 111 VAL A C 1
ATOM 809 O O . VAL A 1 111 ? -7.040 -1.455 0.067 1.00 94.94 111 VAL A O 1
ATOM 812 N N . LEU A 1 112 ? -6.780 0.025 -1.604 1.00 96.44 112 LEU A N 1
ATOM 813 C CA . LEU A 1 112 ? -6.580 -0.958 -2.668 1.00 96.44 112 LEU A CA 1
ATOM 814 C C . LEU A 1 112 ? -5.097 -1.072 -3.030 1.00 96.44 112 LEU A C 1
ATOM 816 O O . LEU A 1 112 ? -4.458 -0.091 -3.414 1.00 96.44 112 LEU A O 1
ATOM 820 N N . VAL A 1 113 ? -4.561 -2.290 -2.957 1.00 95.88 113 VAL A N 1
ATOM 821 C CA . VAL A 1 113 ? -3.155 -2.593 -3.264 1.00 95.88 113 VAL A CA 1
ATOM 822 C C . VAL A 1 113 ? -3.061 -3.650 -4.354 1.00 95.88 113 VAL A C 1
ATOM 824 O O . VAL A 1 113 ? -3.726 -4.683 -4.275 1.00 95.88 113 VAL A O 1
ATOM 827 N N . ALA A 1 114 ? -2.190 -3.431 -5.339 1.00 95.50 114 ALA A N 1
ATOM 828 C CA . ALA A 1 114 ? -1.775 -4.460 -6.289 1.00 95.50 114 ALA A CA 1
ATOM 829 C C . ALA A 1 114 ? -0.813 -5.430 -5.595 1.00 95.50 114 ALA A C 1
ATOM 831 O O . ALA A 1 114 ? 0.345 -5.089 -5.362 1.00 95.50 114 ALA A O 1
ATOM 832 N N . VAL A 1 115 ? -1.277 -6.627 -5.241 1.00 95.19 115 VAL A N 1
ATOM 833 C CA . VAL A 1 115 ? -0.462 -7.626 -4.526 1.00 95.19 115 VAL A CA 1
ATOM 834 C C . VAL A 1 115 ? 0.325 -8.522 -5.475 1.00 95.19 115 VAL A C 1
ATOM 836 O O . VAL A 1 115 ? 1.373 -9.023 -5.092 1.00 95.19 115 VAL A O 1
ATOM 839 N N . GLU A 1 116 ? -0.146 -8.691 -6.712 1.00 92.88 116 GLU A N 1
ATOM 840 C CA . GLU A 1 116 ? 0.607 -9.346 -7.781 1.00 92.88 116 GLU A CA 1
ATOM 841 C C . GLU A 1 116 ? 0.481 -8.579 -9.087 1.00 92.88 116 GLU A C 1
ATOM 843 O O . GLU A 1 116 ? -0.585 -8.056 -9.433 1.00 92.88 116 GLU A O 1
ATOM 848 N N . VAL A 1 117 ? 1.589 -8.555 -9.823 1.00 90.38 117 VAL A N 1
ATOM 849 C CA . VAL A 1 117 ? 1.675 -7.964 -11.152 1.00 90.38 117 VAL A CA 1
ATOM 850 C C . VAL A 1 117 ? 2.404 -8.910 -12.100 1.00 90.38 117 VAL A C 1
ATOM 852 O O . VAL A 1 117 ? 3.405 -9.528 -11.737 1.00 90.38 117 VAL A O 1
ATOM 855 N N . ARG A 1 118 ? 1.934 -8.981 -13.342 1.00 89.69 118 ARG A N 1
ATOM 856 C CA . ARG A 1 118 ? 2.658 -9.570 -14.469 1.00 89.69 118 ARG A CA 1
ATOM 857 C C . ARG A 1 118 ? 3.442 -8.462 -15.160 1.00 89.69 118 ARG A C 1
ATOM 859 O O . ARG A 1 118 ? 2.876 -7.412 -15.456 1.00 89.69 118 ARG A O 1
ATOM 866 N N . LYS A 1 119 ? 4.735 -8.688 -15.388 1.00 88.69 119 LYS A N 1
ATOM 867 C CA . LYS A 1 119 ? 5.626 -7.719 -16.033 1.00 88.69 119 LYS A CA 1
ATOM 868 C C . LYS A 1 119 ? 5.898 -8.136 -17.469 1.00 88.69 119 LYS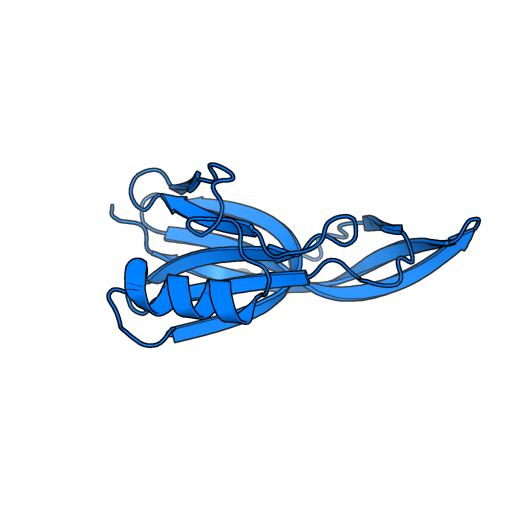 A C 1
ATOM 870 O O . LYS A 1 119 ? 6.451 -9.209 -17.686 1.00 88.69 119 LYS A O 1
ATOM 875 N N . ASP A 1 120 ? 5.566 -7.261 -18.405 1.00 88.50 120 ASP A N 1
ATOM 876 C CA . ASP A 1 120 ? 5.891 -7.413 -19.818 1.00 88.50 120 ASP A CA 1
ATOM 877 C C . ASP A 1 120 ? 6.992 -6.410 -20.187 1.00 88.50 120 ASP A C 1
ATOM 879 O O . ASP A 1 120 ? 6.778 -5.203 -20.047 1.00 88.50 120 ASP A O 1
ATOM 883 N N . PRO A 1 121 ? 8.186 -6.864 -20.605 1.00 87.88 121 PRO A N 1
ATOM 884 C CA . PRO A 1 121 ? 9.293 -5.968 -20.915 1.00 87.88 121 PRO A CA 1
ATOM 885 C C . PRO A 1 121 ? 8.986 -5.096 -22.140 1.00 87.88 121 PRO A C 1
ATOM 887 O O . PRO A 1 121 ? 8.367 -5.535 -23.107 1.00 87.88 121 PRO A O 1
ATOM 890 N N . LEU A 1 122 ? 9.475 -3.861 -22.101 1.00 85.50 122 LEU A N 1
ATOM 891 C CA . LEU A 1 122 ? 9.435 -2.882 -23.180 1.00 85.50 122 LEU A CA 1
ATOM 892 C C . LEU A 1 122 ? 10.864 -2.484 -23.593 1.00 85.50 122 LEU A C 1
ATOM 894 O O . LEU A 1 122 ? 11.805 -2.622 -22.801 1.00 85.50 122 LEU A O 1
ATOM 898 N N . PRO A 1 123 ? 11.046 -1.935 -24.810 1.00 87.50 123 PRO A N 1
ATOM 899 C CA . PRO A 1 123 ? 12.313 -1.341 -25.223 1.00 87.50 123 PRO A CA 1
ATOM 900 C C . PRO A 1 123 ? 12.829 -0.289 -24.228 1.00 87.50 123 PRO A C 1
ATOM 902 O O . PRO A 1 123 ? 12.070 0.284 -23.446 1.00 87.50 123 PRO A O 1
ATOM 905 N N . ALA A 1 124 ? 14.136 -0.021 -24.276 1.00 84.25 124 ALA A N 1
ATOM 906 C CA . ALA A 1 124 ? 14.820 0.938 -23.400 1.00 84.25 124 ALA A CA 1
ATOM 907 C C . ALA A 1 124 ? 14.740 0.617 -21.889 1.00 84.25 124 ALA A C 1
ATOM 909 O O . ALA A 1 124 ? 14.871 1.507 -21.051 1.00 84.25 124 ALA A O 1
ATOM 910 N N . GLY A 1 125 ? 14.566 -0.661 -21.531 1.00 81.06 125 GLY A N 1
ATOM 911 C CA . GLY A 1 125 ? 14.583 -1.102 -20.134 1.00 81.06 125 GLY A CA 1
ATOM 912 C C . GLY A 1 125 ? 13.352 -0.648 -19.353 1.00 81.06 125 GLY A C 1
ATOM 913 O O . GLY A 1 125 ? 13.450 -0.359 -18.164 1.00 81.06 125 GLY A O 1
ATOM 914 N N . HIS A 1 126 ? 12.201 -0.553 -20.013 1.00 81.69 126 HIS A N 1
ATOM 915 C CA . HIS A 1 126 ? 10.910 -0.314 -19.373 1.00 81.69 126 HIS A CA 1
ATOM 916 C C . HIS A 1 126 ? 10.118 -1.622 -19.257 1.00 81.69 126 HIS A C 1
ATOM 918 O O . HIS A 1 126 ? 10.489 -2.633 -19.849 1.00 81.69 126 HIS A O 1
ATOM 924 N N . ALA A 1 127 ? 9.031 -1.627 -18.490 1.00 85.25 127 ALA A N 1
ATOM 925 C CA . ALA A 1 127 ? 8.085 -2.734 -18.456 1.00 85.25 127 ALA A CA 1
ATOM 926 C C . ALA A 1 127 ? 6.652 -2.242 -18.221 1.00 85.25 127 ALA A C 1
ATOM 928 O O . ALA A 1 127 ? 6.420 -1.300 -17.461 1.00 85.25 127 ALA A O 1
ATOM 929 N N . ILE A 1 128 ? 5.694 -2.921 -18.849 1.00 85.69 128 ILE A N 1
ATOM 930 C CA . ILE A 1 128 ? 4.270 -2.828 -18.531 1.00 85.69 128 ILE A CA 1
ATOM 931 C C . ILE A 1 128 ? 4.005 -3.748 -17.344 1.00 85.69 128 ILE A C 1
ATOM 933 O O . ILE A 1 128 ? 4.217 -4.957 -17.422 1.00 85.69 128 ILE A O 1
ATOM 937 N N . CYS A 1 129 ? 3.509 -3.186 -16.249 1.00 86.19 129 CYS A N 1
ATOM 938 C CA . CYS A 1 129 ? 3.019 -3.950 -15.110 1.00 86.19 129 CYS A CA 1
ATOM 939 C C . CYS A 1 129 ? 1.496 -4.078 -15.220 1.00 86.19 129 CYS A C 1
ATOM 941 O O . CYS A 1 129 ? 0.779 -3.093 -15.060 1.00 86.19 129 CYS A O 1
ATOM 943 N N . THR A 1 130 ? 1.009 -5.292 -15.478 1.00 89.94 130 THR A N 1
ATOM 944 C CA . THR A 1 130 ? -0.421 -5.627 -15.447 1.00 89.94 130 THR A CA 1
ATOM 945 C C . THR A 1 130 ? -0.772 -6.188 -14.074 1.00 89.94 130 THR A C 1
ATOM 947 O O . THR A 1 130 ? -0.205 -7.204 -13.675 1.00 89.94 130 THR A O 1
ATOM 950 N N . VAL A 1 131 ? -1.710 -5.575 -13.351 1.00 92.69 131 VAL A N 1
ATOM 951 C CA . VAL A 1 131 ? -2.194 -6.117 -12.069 1.00 92.69 131 VAL A CA 1
ATOM 952 C C . VAL A 1 131 ? -2.942 -7.429 -12.310 1.00 92.69 131 VAL A C 1
ATOM 954 O O . VAL A 1 131 ? -3.969 -7.444 -12.981 1.00 92.69 131 VAL A O 1
ATOM 957 N N . THR A 1 132 ? -2.436 -8.532 -11.755 1.00 94.62 132 THR A N 1
ATOM 958 C CA . THR A 1 132 ? -3.089 -9.853 -11.823 1.00 94.62 132 THR A CA 1
ATOM 959 C C . THR A 1 132 ? -3.887 -10.157 -10.566 1.00 94.62 132 THR A C 1
ATOM 961 O O . THR A 1 132 ? -4.859 -10.907 -10.619 1.00 94.62 132 THR A O 1
ATOM 964 N N . ARG A 1 133 ? -3.508 -9.558 -9.431 1.00 95.25 133 ARG A N 1
ATOM 965 C CA . ARG A 1 133 ? -4.273 -9.644 -8.188 1.00 95.25 133 ARG A CA 1
ATOM 966 C C . ARG A 1 133 ? -4.176 -8.351 -7.397 1.00 95.25 133 ARG A C 1
ATOM 968 O O . ARG A 1 133 ? -3.085 -7.832 -7.154 1.00 95.25 133 ARG A O 1
ATOM 975 N N . ALA A 1 134 ? -5.325 -7.884 -6.925 1.00 95.06 134 ALA A N 1
ATOM 976 C CA . ALA A 1 134 ? -5.438 -6.759 -6.011 1.00 95.06 134 ALA A CA 1
ATOM 977 C C . ALA A 1 134 ? -6.111 -7.185 -4.701 1.00 95.06 134 ALA A C 1
ATOM 979 O O . ALA A 1 134 ? -6.822 -8.191 -4.647 1.00 95.06 134 ALA A O 1
ATOM 980 N N . LYS A 1 135 ? -5.873 -6.426 -3.633 1.00 96.44 135 LYS A N 1
ATOM 981 C CA . LYS A 1 135 ? -6.468 -6.664 -2.319 1.00 96.44 135 LYS A CA 1
ATOM 982 C C . LYS A 1 135 ? -6.968 -5.356 -1.725 1.00 96.44 135 LYS A C 1
ATOM 984 O O . LYS A 1 135 ? -6.227 -4.378 -1.684 1.00 96.44 135 LYS A O 1
ATOM 989 N N . TRP A 1 136 ? -8.205 -5.378 -1.240 1.00 96.19 136 TRP A N 1
ATOM 990 C CA . TRP A 1 136 ? -8.750 -4.336 -0.379 1.00 96.19 136 TRP A CA 1
ATOM 991 C C . TRP A 1 136 ? -8.343 -4.603 1.071 1.00 96.19 136 TRP A C 1
ATOM 993 O O . TRP A 1 136 ? -8.521 -5.713 1.578 1.00 96.19 136 TRP A O 1
ATOM 1003 N N . ILE A 1 137 ? -7.804 -3.585 1.733 1.00 95.75 137 ILE A N 1
ATOM 1004 C CA . ILE A 1 137 ? -7.481 -3.585 3.157 1.00 95.75 137 ILE A CA 1
ATOM 1005 C C . ILE A 1 137 ? -8.425 -2.608 3.834 1.00 95.75 137 ILE A C 1
ATOM 1007 O O . ILE A 1 137 ? -8.537 -1.454 3.424 1.00 95.75 137 ILE A O 1
ATOM 1011 N N . LYS A 1 138 ? -9.119 -3.092 4.858 1.00 95.00 138 LYS A N 1
ATOM 1012 C CA . LYS A 1 138 ? -10.095 -2.313 5.605 1.00 95.00 138 LYS A CA 1
ATOM 1013 C C . LYS A 1 138 ? -9.465 -1.742 6.864 1.00 95.00 138 LYS A C 1
ATOM 1015 O O . LYS A 1 138 ? -8.873 -2.493 7.633 1.00 95.00 138 LYS A O 1
ATOM 1020 N N . GLY A 1 139 ? -9.664 -0.450 7.077 1.00 93.12 139 GLY A N 1
ATOM 1021 C CA . GLY A 1 139 ? -9.357 0.254 8.309 1.00 93.12 139 GLY A CA 1
ATOM 1022 C C . GLY A 1 139 ? -10.592 0.870 8.952 1.00 93.12 139 GLY A C 1
ATOM 1023 O O . GLY A 1 139 ? -11.657 0.970 8.333 1.00 93.12 139 GLY A O 1
ATOM 1024 N N . SER A 1 140 ? -10.421 1.280 10.200 1.00 91.81 140 SER A N 1
ATOM 1025 C CA . SER A 1 140 ? -11.410 2.021 10.982 1.00 91.81 140 SER A CA 1
ATOM 1026 C C . SER A 1 140 ? -11.074 3.508 10.947 1.00 91.81 140 SER A C 1
ATOM 1028 O O . SER A 1 140 ? -9.900 3.862 10.952 1.00 91.81 140 SER A O 1
ATOM 1030 N N . LEU A 1 141 ? -12.098 4.356 10.916 1.00 87.25 141 LEU A N 1
ATOM 1031 C CA . LEU A 1 141 ? -11.983 5.793 11.164 1.00 87.25 141 LEU A CA 1
ATOM 1032 C C . LEU A 1 141 ? -12.739 6.127 12.451 1.00 87.25 141 LEU A C 1
ATOM 1034 O O . LEU A 1 141 ? -13.686 5.422 12.819 1.00 87.25 141 LEU A O 1
ATOM 1038 N N . LEU A 1 142 ? -12.307 7.179 13.140 1.00 78.31 142 LEU A N 1
ATOM 1039 C CA . LEU A 1 142 ? -13.041 7.739 14.267 1.00 78.31 142 LEU A CA 1
ATOM 1040 C C . LEU A 1 142 ? -14.208 8.537 13.681 1.00 78.31 142 LEU A C 1
ATOM 1042 O O . LEU A 1 142 ? -14.008 9.605 13.108 1.00 78.31 142 LEU A O 1
ATOM 1046 N N . GLY A 1 143 ? -15.401 7.948 13.754 1.00 54.06 143 GLY A N 1
ATOM 1047 C CA . GLY A 1 143 ? -16.651 8.613 13.382 1.00 54.06 143 GLY A CA 1
ATOM 1048 C C . GLY A 1 143 ? -17.099 9.643 14.408 1.00 54.06 143 GLY A C 1
ATOM 1049 O O . GLY A 1 143 ? -16.688 9.524 15.587 1.00 54.06 143 GLY A O 1
#

pLDDT: mean 84.2, std 18.72, range [21.97, 97.62]

Organism: NCBI:txid3032